Protein AF-A0A0D7X096-F1 (afdb_monomer)

Organism: NCBI:txid159743

Structure (mmCIF, N/CA/C/O backbone):
data_AF-A0A0D7X096-F1
#
_entry.id   AF-A0A0D7X096-F1
#
loop_
_atom_site.group_PDB
_atom_site.id
_atom_site.type_symbol
_atom_site.label_atom_id
_atom_site.label_alt_id
_atom_site.label_comp_id
_atom_site.label_asym_id
_atom_site.label_entity_id
_atom_site.label_seq_id
_atom_site.pdbx_PDB_ins_code
_atom_site.Cartn_x
_atom_site.Cartn_y
_atom_site.Cartn_z
_atom_site.occupancy
_atom_site.B_iso_or_equiv
_atom_site.auth_seq_id
_atom_site.auth_comp_id
_atom_site.auth_asym_id
_atom_site.auth_atom_id
_atom_site.pdbx_PDB_model_num
ATOM 1 N N . MET A 1 1 ? -15.284 18.972 19.816 1.00 86.69 1 MET A N 1
ATOM 2 C CA . MET A 1 1 ? -16.015 18.819 18.536 1.00 86.69 1 MET A CA 1
ATOM 3 C C . MET A 1 1 ? -15.522 17.644 17.684 1.00 86.69 1 MET A C 1
ATOM 5 O O . MET A 1 1 ? -16.320 16.753 17.426 1.00 86.69 1 MET A O 1
ATOM 9 N N . SER A 1 2 ? -14.241 17.548 17.297 1.00 97.88 2 SER A N 1
ATOM 10 C CA . SER A 1 2 ? -13.762 16.508 16.353 1.00 97.88 2 SER A CA 1
ATOM 11 C C . SER A 1 2 ? -14.000 15.056 16.800 1.00 97.88 2 SER A C 1
ATOM 13 O O . SER A 1 2 ? -14.391 14.222 15.991 1.00 97.88 2 SER A O 1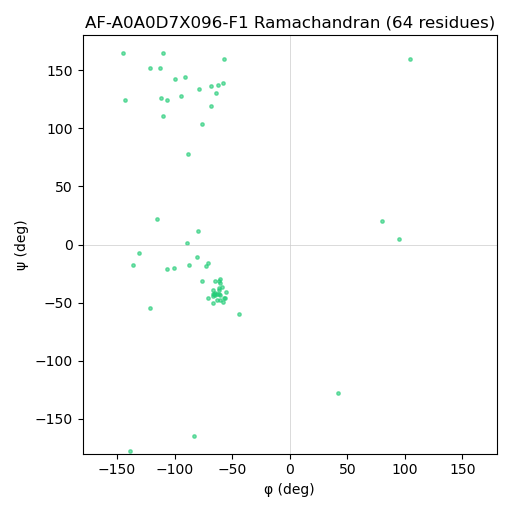
ATOM 15 N N . ARG A 1 3 ? -13.876 14.747 18.102 1.00 97.81 3 ARG A N 1
ATOM 16 C CA . ARG A 1 3 ? -14.174 13.401 18.651 1.00 97.81 3 ARG A CA 1
ATOM 17 C C . ARG A 1 3 ? -15.635 12.974 18.440 1.00 97.81 3 ARG A C 1
ATOM 19 O O . ARG A 1 3 ? -15.902 11.785 18.277 1.00 97.81 3 ARG A O 1
ATOM 26 N N . THR A 1 4 ? -16.571 13.926 18.433 1.00 97.88 4 THR A N 1
ATOM 27 C CA . THR A 1 4 ? -17.994 13.668 18.162 1.00 97.88 4 THR A CA 1
ATOM 28 C C . THR A 1 4 ? -18.182 13.227 16.715 1.00 97.88 4 THR A C 1
ATOM 30 O O . THR A 1 4 ? -18.749 12.162 16.477 1.00 97.88 4 THR A O 1
ATOM 33 N N . TYR A 1 5 ? -17.617 13.975 15.766 1.00 98.06 5 TYR A N 1
ATOM 34 C CA . TYR A 1 5 ? -17.683 13.635 14.345 1.00 98.06 5 TYR A CA 1
ATOM 35 C C . TYR A 1 5 ? -16.905 12.356 14.001 1.00 98.06 5 TYR A C 1
ATOM 37 O O . TYR A 1 5 ? -17.426 11.524 13.267 1.00 98.06 5 TYR A O 1
ATOM 45 N N . HIS A 1 6 ? -15.729 12.115 14.597 1.00 97.06 6 HIS A N 1
ATOM 46 C CA . HIS A 1 6 ? -14.989 10.855 14.414 1.00 97.06 6 HIS A CA 1
ATOM 47 C C . HIS A 1 6 ? -15.829 9.633 14.798 1.00 97.06 6 HIS A C 1
ATOM 49 O O . HIS A 1 6 ? -15.879 8.653 14.057 1.00 97.06 6 HIS A O 1
ATOM 55 N N . ARG A 1 7 ? -16.509 9.683 15.949 1.00 96.81 7 ARG A N 1
ATOM 56 C CA . ARG A 1 7 ? -17.381 8.592 16.397 1.00 96.81 7 ARG A CA 1
ATOM 57 C C . ARG A 1 7 ? -18.590 8.432 15.483 1.00 96.81 7 ARG A C 1
ATOM 59 O O . ARG A 1 7 ? -18.903 7.304 15.110 1.00 96.81 7 ARG A O 1
ATOM 66 N N . LEU A 1 8 ? -19.236 9.534 15.098 1.00 97.50 8 LEU A N 1
ATOM 67 C CA . LEU A 1 8 ? -20.374 9.501 14.180 1.00 97.50 8 LEU A CA 1
ATOM 68 C C . LEU A 1 8 ? -19.976 8.843 12.854 1.00 97.50 8 LEU A C 1
ATOM 70 O O . LEU A 1 8 ? -20.625 7.888 12.439 1.00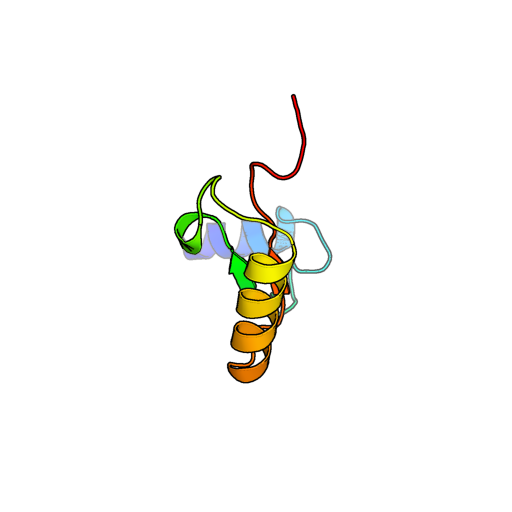 97.50 8 LEU A O 1
ATOM 74 N N . TYR A 1 9 ? -18.870 9.260 12.233 1.00 96.69 9 TYR A N 1
ATOM 75 C CA . TYR A 1 9 ? -18.453 8.700 10.949 1.00 96.69 9 TYR A CA 1
ATOM 76 C C . TYR A 1 9 ? -18.037 7.231 11.038 1.00 96.69 9 TYR A C 1
ATOM 78 O O . TYR A 1 9 ? -18.475 6.435 10.208 1.00 96.69 9 TYR A O 1
ATOM 86 N N . ARG A 1 10 ? -17.281 6.836 12.072 1.00 95.06 10 ARG A N 1
ATOM 87 C CA . ARG A 1 10 ? -16.862 5.434 12.252 1.00 95.06 10 ARG A CA 1
ATOM 88 C C . ARG A 1 10 ? -18.031 4.486 12.519 1.00 95.06 10 ARG A C 1
ATOM 90 O O . ARG A 1 10 ? -17.951 3.336 12.120 1.00 95.06 10 ARG A O 1
ATOM 97 N N . THR A 1 11 ? -19.102 4.950 13.167 1.00 95.06 11 THR A N 1
ATOM 98 C CA . THR A 1 11 ? -20.201 4.069 13.616 1.00 95.06 11 THR A CA 1
ATOM 99 C C . THR A 1 11 ? -21.493 4.191 12.810 1.00 95.06 11 THR A C 1
ATOM 101 O O . THR A 1 11 ? -22.304 3.266 12.839 1.00 95.06 11 THR A O 1
ATOM 104 N N . ARG A 1 12 ? -21.712 5.306 12.098 1.00 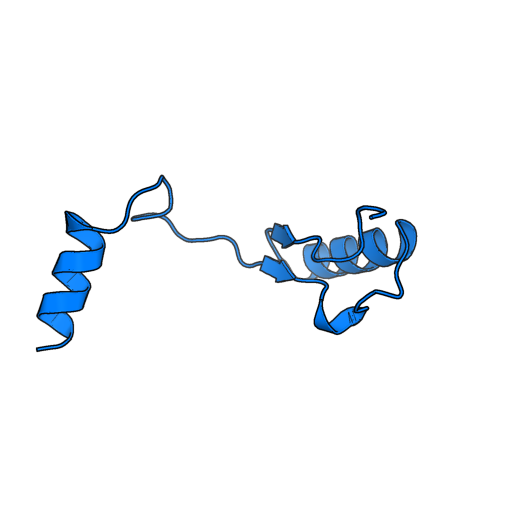96.31 12 ARG A N 1
ATOM 105 C CA . ARG A 1 12 ? -22.988 5.620 11.425 1.00 96.31 12 ARG A CA 1
ATOM 106 C C . ARG A 1 12 ? -22.866 6.056 9.959 1.00 96.31 12 ARG A C 1
ATOM 108 O O . ARG A 1 12 ? -23.904 6.194 9.324 1.00 96.31 12 ARG A O 1
ATOM 115 N N . LEU A 1 13 ? -21.661 6.272 9.416 1.00 96.44 13 LEU A N 1
ATOM 116 C CA . LEU A 1 13 ? -21.483 6.705 8.017 1.00 96.44 13 LEU A CA 1
ATOM 117 C C . LEU A 1 13 ? -20.641 5.731 7.187 1.00 96.44 13 LEU A C 1
ATOM 119 O O . LEU A 1 13 ? -21.084 5.289 6.127 1.00 96.44 13 LEU A O 1
ATOM 123 N N . SER A 1 14 ? -19.429 5.411 7.648 1.00 96.12 14 SER A N 1
ATOM 124 C CA . SER A 1 14 ? -18.502 4.545 6.918 1.00 96.12 14 SER A CA 1
ATOM 125 C C . SER A 1 14 ? -19.067 3.131 6.772 1.00 96.12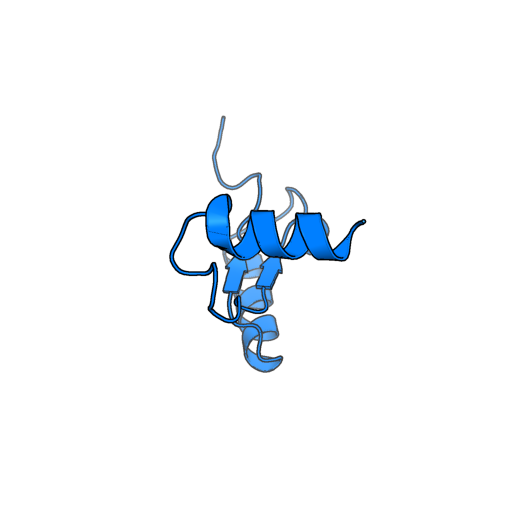 14 SER A C 1
ATOM 127 O O . SER A 1 14 ? -19.491 2.515 7.752 1.00 96.12 14 SER A O 1
ATOM 129 N N . ARG A 1 15 ? -19.048 2.615 5.539 1.00 94.00 15 ARG A N 1
ATOM 130 C CA . ARG A 1 15 ? -19.526 1.276 5.158 1.00 94.00 15 ARG A CA 1
ATOM 131 C C . ARG A 1 15 ? -18.346 0.367 4.787 1.00 94.00 15 ARG A C 1
ATOM 133 O O . ARG A 1 15 ? -17.252 0.858 4.523 1.00 94.00 15 ARG A O 1
ATOM 140 N N . GLY A 1 16 ? -18.591 -0.941 4.720 1.00 94.38 16 GLY A N 1
ATOM 141 C CA . GLY A 1 16 ? -17.624 -1.946 4.258 1.00 94.38 16 GLY A CA 1
ATOM 142 C C . GLY A 1 16 ? -17.002 -2.781 5.380 1.00 94.38 16 GLY A C 1
ATOM 143 O O . GLY A 1 16 ? -17.006 -2.385 6.545 1.00 94.38 16 GLY A O 1
ATOM 144 N N . GLY A 1 17 ? -16.462 -3.950 5.019 1.00 94.38 17 GLY A N 1
ATOM 145 C CA . GLY A 1 17 ? -15.925 -4.929 5.977 1.00 94.38 17 GLY A CA 1
ATOM 146 C C . GLY A 1 17 ? -14.768 -4.399 6.831 1.00 94.38 17 GLY A C 1
ATOM 147 O O . GLY A 1 17 ? -14.690 -4.701 8.016 1.00 94.38 17 GLY A O 1
ATOM 148 N N . PHE A 1 18 ? -13.940 -3.510 6.275 1.00 95.38 18 PHE A N 1
ATOM 149 C CA . PHE A 1 18 ? -12.794 -2.902 6.965 1.00 95.38 18 PHE A CA 1
ATOM 150 C C . PHE A 1 18 ? -13.149 -1.739 7.909 1.00 95.38 18 PHE A C 1
ATOM 152 O O . PHE A 1 18 ? -12.26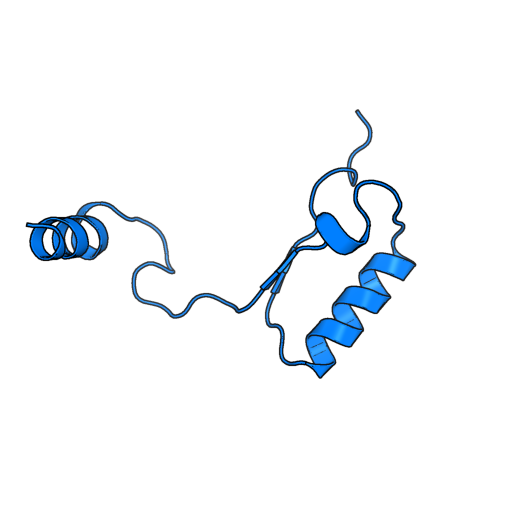1 -1.000 8.334 1.00 95.38 18 PHE A O 1
ATOM 159 N N . ARG A 1 19 ? -14.434 -1.509 8.220 1.00 95.25 19 ARG A N 1
ATOM 160 C CA . ARG A 1 19 ? -14.842 -0.427 9.135 1.00 95.25 19 ARG A CA 1
ATOM 161 C C . ARG A 1 19 ? -14.241 -0.605 10.532 1.00 95.25 19 ARG A C 1
ATOM 163 O O . ARG A 1 19 ? -13.675 0.345 11.071 1.00 95.25 19 ARG A O 1
ATOM 170 N N . ASP A 1 20 ? -14.356 -1.817 11.071 1.00 95.31 20 ASP A N 1
ATOM 171 C CA . ASP A 1 20 ? -13.916 -2.188 12.424 1.00 95.31 20 ASP A CA 1
ATOM 172 C C . ASP A 1 20 ? -12.785 -3.226 12.403 1.00 95.31 20 ASP A C 1
ATOM 174 O O . ASP A 1 20 ? -12.572 -3.941 13.377 1.00 95.31 20 ASP A O 1
ATOM 178 N N . GLN A 1 21 ? -12.065 -3.322 11.283 1.00 95.81 21 GLN A N 1
ATOM 179 C CA . GL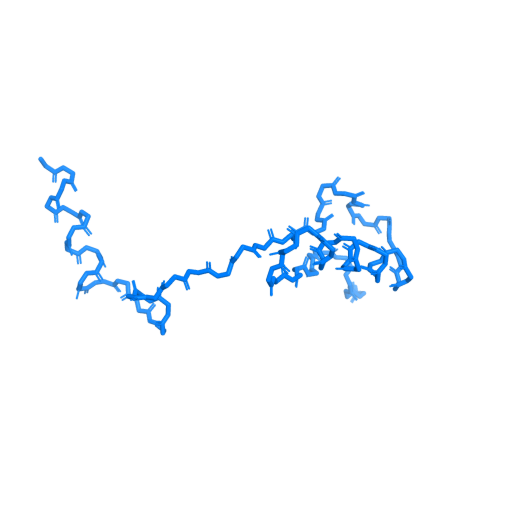N A 1 21 ? -10.942 -4.242 11.107 1.00 95.81 21 GLN A CA 1
ATOM 180 C C . GLN A 1 21 ? -9.674 -3.458 10.772 1.00 95.81 21 GLN A C 1
ATOM 182 O O . GLN A 1 21 ? -9.735 -2.371 10.188 1.00 95.81 21 GLN A O 1
ATOM 187 N N . VAL A 1 22 ? -8.522 -4.014 11.142 1.00 97.00 22 VAL A N 1
ATOM 188 C CA . VAL A 1 22 ? -7.222 -3.482 10.721 1.00 97.00 22 VAL A CA 1
ATOM 189 C C . VAL A 1 22 ? -7.135 -3.568 9.197 1.00 97.00 22 VAL A C 1
ATOM 191 O O . VAL A 1 22 ? -7.588 -4.537 8.591 1.00 97.00 22 VAL A O 1
ATOM 194 N N . ARG A 1 23 ? -6.615 -2.511 8.572 1.00 97.62 23 ARG A N 1
ATOM 195 C CA . ARG A 1 23 ? -6.422 -2.461 7.121 1.00 97.62 23 ARG A CA 1
ATOM 196 C C . ARG A 1 23 ? -5.029 -2.982 6.777 1.00 97.62 23 ARG A C 1
ATOM 198 O O . ARG A 1 23 ? -4.113 -2.648 7.527 1.00 97.62 23 ARG A O 1
ATOM 205 N N . PRO A 1 24 ? -4.872 -3.696 5.650 1.00 97.88 24 PRO A N 1
ATOM 206 C CA . PRO A 1 24 ? -3.568 -4.172 5.219 1.00 97.88 24 PRO A CA 1
ATOM 207 C C . PRO A 1 24 ? -2.574 -3.023 5.031 1.00 97.88 24 PRO A C 1
ATOM 209 O O . PRO A 1 24 ? -2.925 -1.980 4.464 1.00 97.88 24 PRO A O 1
ATOM 212 N N . VAL A 1 25 ? -1.331 -3.227 5.454 1.00 98.19 25 VAL A N 1
ATOM 213 C CA . VAL A 1 25 ? -0.193 -2.399 5.061 1.00 98.19 25 VAL A CA 1
ATOM 214 C C . VAL A 1 25 ? 0.068 -2.657 3.582 1.00 98.19 25 VAL A C 1
ATOM 216 O O . VAL A 1 25 ? 0.321 -3.790 3.175 1.00 98.19 25 VAL A O 1
ATOM 219 N N . LEU A 1 26 ? -0.027 -1.610 2.763 1.00 98.06 26 LEU A N 1
ATOM 220 C CA . LEU A 1 26 ? 0.074 -1.726 1.311 1.00 98.06 26 LEU A CA 1
ATOM 221 C C . LEU A 1 26 ? 1.330 -1.056 0.758 1.00 98.06 26 LEU A C 1
ATOM 223 O O . LEU A 1 26 ? 1.795 -0.056 1.302 1.00 98.06 26 LEU A O 1
ATOM 227 N N . ILE A 1 27 ? 1.811 -1.564 -0.375 1.00 97.69 27 ILE A N 1
ATOM 228 C CA . ILE A 1 27 ? 2.746 -0.868 -1.259 1.00 97.69 27 ILE A CA 1
ATOM 229 C C . ILE A 1 27 ? 2.034 -0.526 -2.566 1.00 97.69 27 ILE A C 1
ATOM 231 O O . ILE A 1 27 ? 1.436 -1.379 -3.225 1.00 97.69 27 ILE A O 1
ATOM 235 N N . LYS A 1 28 ? 2.083 0.752 -2.933 1.00 97.44 28 LYS A N 1
ATOM 236 C CA . LYS A 1 28 ? 1.504 1.282 -4.166 1.00 97.44 28 LYS A CA 1
ATOM 237 C C . LYS A 1 28 ? 2.638 1.604 -5.126 1.00 97.44 28 LYS A C 1
ATOM 239 O O . LYS A 1 28 ? 3.506 2.401 -4.787 1.00 97.44 28 LYS A O 1
ATOM 244 N N . LYS A 1 29 ? 2.627 1.043 -6.337 1.00 95.19 29 LYS A N 1
ATOM 245 C CA . LYS A 1 29 ? 3.785 1.196 -7.234 1.00 95.19 29 LYS A CA 1
ATOM 246 C C . LYS A 1 29 ? 3.978 2.605 -7.827 1.00 95.19 29 LYS A C 1
ATOM 248 O O . LYS A 1 29 ? 5.044 2.864 -8.369 1.00 95.19 29 LYS A O 1
ATOM 253 N N . TRP A 1 30 ? 2.966 3.481 -7.779 1.00 96.75 30 TRP A N 1
ATOM 254 C CA . TRP A 1 30 ? 2.900 4.728 -8.565 1.00 96.75 30 TRP A CA 1
ATOM 255 C C . TRP A 1 30 ? 4.207 5.533 -8.586 1.00 96.75 30 TRP A C 1
ATOM 257 O O . TRP A 1 30 ? 4.795 5.691 -9.646 1.00 96.75 30 TRP A O 1
ATOM 267 N N . GLU A 1 31 ? 4.721 5.965 -7.436 1.00 96.88 31 GLU A N 1
ATOM 268 C CA . GLU A 1 31 ? 5.956 6.764 -7.384 1.00 96.88 31 GLU A CA 1
ATOM 269 C C . GLU A 1 31 ? 7.227 5.952 -7.689 1.00 96.88 31 GLU A C 1
ATOM 271 O O . GLU A 1 31 ? 8.253 6.528 -8.038 1.00 96.88 31 GLU A O 1
ATOM 276 N N . ALA A 1 32 ? 7.173 4.618 -7.599 1.00 93.50 32 ALA A N 1
ATOM 277 C CA . ALA A 1 32 ? 8.318 3.745 -7.856 1.00 93.50 32 ALA A CA 1
ATOM 278 C C . ALA A 1 32 ? 8.626 3.593 -9.352 1.00 93.50 32 ALA A C 1
ATOM 280 O O . ALA A 1 32 ? 9.780 3.390 -9.729 1.00 93.50 32 ALA A O 1
ATOM 281 N N . THR A 1 33 ? 7.605 3.656 -10.211 1.00 95.44 33 THR A N 1
ATOM 282 C CA . THR A 1 33 ? 7.780 3.417 -11.654 1.00 95.44 33 THR A CA 1
ATOM 283 C C . THR A 1 33 ? 7.050 4.406 -12.552 1.00 95.44 33 THR A C 1
ATOM 285 O O . THR A 1 33 ? 7.348 4.461 -13.744 1.00 95.44 33 THR A O 1
ATOM 288 N N . TYR A 1 34 ? 6.069 5.148 -12.028 1.00 95.12 34 TYR A N 1
ATOM 289 C CA . TYR A 1 34 ? 5.030 5.805 -12.822 1.00 95.12 34 TYR A CA 1
ATOM 290 C C . TYR A 1 34 ? 4.547 4.845 -13.923 1.00 95.12 34 TYR A C 1
ATOM 292 O O . TYR A 1 34 ? 4.273 3.674 -13.639 1.00 95.12 34 TYR A O 1
ATOM 300 N N . PHE A 1 35 ? 4.539 5.296 -15.177 1.00 95.94 35 PHE A N 1
ATOM 301 C CA . PHE A 1 35 ? 4.173 4.505 -16.351 1.00 95.94 35 PHE A CA 1
ATOM 302 C C . PHE A 1 35 ? 5.295 3.596 -16.882 1.00 95.94 35 PHE A C 1
ATOM 304 O O . PHE A 1 35 ? 5.035 2.737 -17.718 1.00 95.94 35 PHE A O 1
ATOM 311 N N . ASN A 1 36 ? 6.539 3.743 -16.416 1.00 95.56 36 ASN A N 1
ATOM 312 C CA . ASN A 1 36 ? 7.674 2.963 -16.912 1.00 95.56 36 ASN A CA 1
ATOM 313 C C . ASN A 1 36 ? 7.831 1.645 -16.140 1.00 95.56 36 ASN A C 1
ATOM 315 O O . ASN A 1 36 ? 8.683 1.511 -15.258 1.00 95.56 36 ASN A O 1
ATOM 319 N N . PHE A 1 37 ? 6.989 0.665 -16.459 1.00 95.38 37 PHE A N 1
ATOM 320 C CA . PHE A 1 37 ? 7.022 -0.651 -15.832 1.00 95.38 37 PHE A CA 1
ATOM 321 C C . PHE A 1 37 ? 6.666 -1.771 -16.805 1.00 95.38 37 PHE A C 1
ATOM 323 O O . PHE A 1 37 ? 6.043 -1.567 -17.841 1.00 95.38 37 PHE A O 1
ATOM 330 N N . ASN A 1 38 ? 6.983 -2.992 -16.392 1.00 95.69 38 ASN A N 1
ATOM 331 C CA . ASN A 1 38 ? 6.489 -4.222 -16.991 1.00 95.69 38 ASN A CA 1
ATOM 332 C C . ASN A 1 38 ? 6.142 -5.230 -15.879 1.00 95.69 38 ASN A C 1
ATOM 334 O O . ASN A 1 38 ? 6.231 -4.912 -14.688 1.00 95.69 38 ASN A O 1
ATOM 338 N N . ALA A 1 39 ? 5.724 -6.436 -16.262 1.00 96.25 39 ALA A N 1
ATOM 339 C CA . ALA A 1 39 ? 5.342 -7.478 -15.313 1.00 96.25 39 ALA A CA 1
ATOM 340 C C . ALA A 1 39 ? 6.494 -7.897 -14.381 1.00 96.25 39 ALA A C 1
ATOM 342 O O . ALA A 1 39 ? 6.253 -8.125 -13.198 1.00 96.25 39 ALA A O 1
ATOM 343 N N . ASP A 1 40 ? 7.728 -7.964 -14.880 1.00 97.31 40 ASP A N 1
ATOM 344 C CA . ASP A 1 40 ? 8.877 -8.435 -14.097 1.00 97.31 40 ASP A CA 1
ATOM 345 C C . ASP A 1 40 ? 9.273 -7.424 -13.019 1.00 97.31 40 ASP A C 1
ATOM 347 O O . ASP A 1 40 ? 9.346 -7.777 -11.844 1.00 97.31 40 ASP A O 1
ATOM 351 N N . ARG A 1 41 ? 9.354 -6.137 -13.375 1.00 95.44 41 ARG A N 1
ATOM 352 C CA . ARG A 1 41 ? 9.539 -5.033 -12.417 1.00 95.44 41 ARG A CA 1
ATOM 353 C C . ARG A 1 41 ? 8.469 -5.023 -11.322 1.00 95.44 41 ARG A C 1
ATOM 355 O O . ARG A 1 41 ? 8.774 -4.765 -10.163 1.00 95.44 41 ARG A O 1
ATOM 362 N N . ILE A 1 42 ? 7.206 -5.285 -11.672 1.00 96.56 42 ILE A N 1
ATOM 363 C CA . ILE A 1 42 ? 6.115 -5.360 -10.686 1.00 96.56 42 ILE A CA 1
ATOM 364 C C . ILE A 1 42 ? 6.331 -6.532 -9.721 1.00 96.56 42 ILE A C 1
ATOM 366 O O . ILE A 1 42 ? 6.143 -6.364 -8.516 1.00 96.56 42 ILE A O 1
ATOM 370 N N . LYS A 1 43 ? 6.729 -7.702 -10.235 1.00 97.31 43 LYS A N 1
ATOM 371 C CA . LYS A 1 43 ? 7.002 -8.885 -9.409 1.00 97.31 43 LYS A CA 1
ATOM 372 C C . LYS A 1 43 ? 8.164 -8.645 -8.453 1.00 97.31 43 LYS A C 1
ATOM 374 O O . LYS A 1 43 ? 8.028 -8.973 -7.284 1.00 97.31 43 LYS A O 1
ATOM 379 N N . GLU A 1 44 ? 9.244 -8.017 -8.913 1.00 97.38 44 GLU A N 1
ATOM 380 C CA . GLU A 1 44 ? 10.388 -7.658 -8.062 1.00 97.38 44 GLU A CA 1
ATOM 381 C C . GLU A 1 44 ? 9.961 -6.775 -6.879 1.00 97.38 44 GLU A C 1
ATOM 383 O O . GLU A 1 44 ? 10.308 -7.062 -5.735 1.00 97.38 44 GLU A O 1
ATOM 388 N N . ILE A 1 45 ? 9.141 -5.745 -7.130 1.00 96.81 45 ILE A N 1
ATOM 389 C CA . ILE A 1 45 ? 8.623 -4.864 -6.070 1.00 96.81 45 ILE A CA 1
ATOM 390 C C . ILE A 1 45 ? 7.714 -5.638 -5.106 1.00 96.81 45 ILE A C 1
ATOM 392 O O . ILE A 1 45 ? 7.789 -5.437 -3.895 1.00 96.81 45 ILE A O 1
ATOM 396 N N . ALA A 1 46 ? 6.852 -6.518 -5.620 1.00 97.31 46 ALA A N 1
ATOM 397 C CA . ALA A 1 46 ? 5.962 -7.323 -4.788 1.00 97.31 46 ALA A CA 1
ATOM 398 C C . ALA A 1 46 ? 6.738 -8.318 -3.905 1.00 97.31 46 ALA A C 1
ATOM 400 O O . ALA A 1 46 ?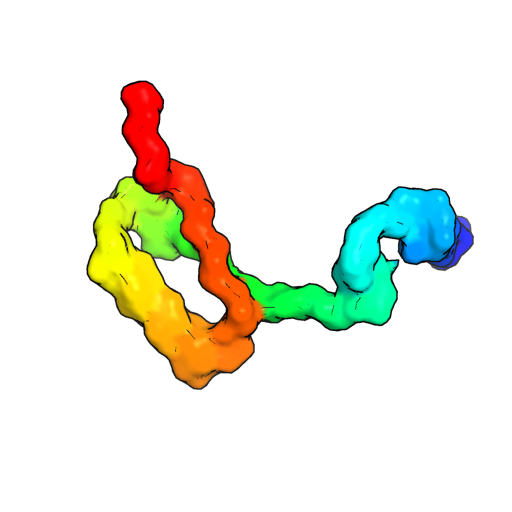 6.429 -8.436 -2.721 1.00 97.31 46 ALA A O 1
ATOM 401 N N . SER A 1 47 ? 7.765 -8.980 -4.449 1.00 97.88 47 SER A N 1
ATOM 402 C CA . SER A 1 47 ? 8.646 -9.887 -3.704 1.00 97.88 47 SER A CA 1
ATOM 403 C C . SER A 1 47 ? 9.428 -9.153 -2.616 1.00 97.88 47 SER A C 1
ATOM 405 O O . SER A 1 47 ? 9.391 -9.570 -1.462 1.00 97.88 47 SER A O 1
ATOM 407 N N . ALA A 1 48 ? 10.038 -8.008 -2.936 1.00 97.88 48 ALA A N 1
ATOM 408 C CA . ALA A 1 48 ? 10.713 -7.183 -1.933 1.00 97.88 48 ALA A CA 1
ATOM 409 C C . ALA A 1 48 ? 9.737 -6.684 -0.849 1.00 97.88 48 ALA A C 1
ATOM 411 O O . ALA A 1 48 ? 10.060 -6.669 0.335 1.00 97.88 48 ALA A O 1
ATOM 412 N N . GLY A 1 49 ? 8.510 -6.316 -1.232 1.00 97.69 49 GLY A N 1
ATOM 413 C CA . GLY A 1 49 ? 7.457 -5.953 -0.284 1.00 97.69 49 GLY A CA 1
ATOM 414 C C . GLY A 1 49 ? 7.095 -7.103 0.660 1.00 97.69 49 GLY A C 1
ATOM 415 O O . GLY A 1 49 ? 6.962 -6.880 1.862 1.00 97.69 49 GLY A O 1
ATOM 416 N N . GLN A 1 50 ? 6.983 -8.328 0.142 1.00 97.62 50 GLN A N 1
ATOM 417 C CA . GLN A 1 50 ? 6.712 -9.521 0.948 1.00 97.62 50 GLN A CA 1
ATOM 418 C C . GLN A 1 50 ? 7.815 -9.768 1.986 1.00 97.62 50 GLN A C 1
ATOM 420 O O . GLN A 1 50 ? 7.500 -10.036 3.145 1.00 97.62 50 GLN A O 1
ATOM 425 N N . GLU A 1 51 ? 9.088 -9.630 1.606 1.00 98.25 51 GLU A N 1
ATOM 426 C CA . GLU A 1 51 ? 10.232 -9.764 2.525 1.00 98.25 51 GLU A CA 1
ATOM 427 C C . GLU A 1 51 ? 10.192 -8.736 3.670 1.00 98.25 51 GLU A C 1
ATOM 429 O O . GLU A 1 51 ? 10.633 -9.023 4.782 1.00 98.25 51 GLU A O 1
ATOM 434 N N . LEU A 1 52 ? 9.609 -7.559 3.423 1.00 98.00 52 LEU A N 1
ATOM 435 C CA . LEU A 1 52 ? 9.422 -6.492 4.411 1.00 98.00 52 LEU A CA 1
ATOM 436 C C . LEU A 1 52 ? 8.104 -6.597 5.202 1.00 98.00 52 LEU A C 1
ATOM 438 O O . LEU A 1 52 ? 7.830 -5.741 6.044 1.00 98.00 52 LEU A O 1
ATOM 442 N N . GLY A 1 53 ? 7.281 -7.620 4.950 1.00 98.19 53 GLY A N 1
ATOM 443 C CA . GLY A 1 53 ? 5.999 -7.824 5.631 1.00 98.19 53 GLY A CA 1
ATOM 444 C C . GLY A 1 53 ? 4.843 -6.965 5.104 1.00 98.19 53 GLY A C 1
ATOM 445 O O . GLY A 1 53 ? 3.858 -6.772 5.813 1.00 98.19 53 GLY A O 1
ATOM 446 N N . ILE A 1 54 ? 4.939 -6.439 3.879 1.00 98.44 54 ILE A N 1
ATOM 447 C CA . ILE A 1 54 ? 3.817 -5.767 3.211 1.00 98.44 54 ILE A CA 1
ATOM 448 C C . ILE A 1 54 ? 2.727 -6.790 2.867 1.00 98.44 54 ILE A C 1
ATOM 450 O O . ILE A 1 54 ? 3.002 -7.870 2.350 1.00 98.44 54 ILE A O 1
ATOM 454 N N . GLU A 1 55 ? 1.470 -6.424 3.115 1.00 98.19 55 GLU A N 1
ATOM 455 C CA . GLU A 1 55 ? 0.316 -7.328 3.049 1.00 98.19 55 GLU A CA 1
ATOM 456 C C . GLU A 1 55 ? -0.490 -7.185 1.746 1.00 98.19 55 GLU A C 1
ATOM 458 O O . GLU A 1 55 ? -1.244 -8.085 1.377 1.00 98.19 55 GLU A O 1
ATOM 463 N N . LEU A 1 56 ? -0.360 -6.054 1.041 1.00 98.12 56 LEU A N 1
ATOM 464 C CA . LEU A 1 56 ? -1.118 -5.757 -0.178 1.00 98.12 56 LEU A CA 1
ATOM 465 C C . LEU A 1 56 ? -0.272 -5.005 -1.214 1.00 98.12 56 LEU A C 1
ATOM 467 O O . LEU A 1 56 ? 0.224 -3.911 -0.956 1.00 98.12 56 LEU A O 1
ATOM 471 N N . PHE A 1 57 ? -0.174 -5.549 -2.426 1.00 97.88 57 PHE A N 1
ATOM 472 C CA . PHE A 1 57 ? 0.394 -4.843 -3.575 1.00 97.88 57 PHE A CA 1
ATOM 473 C C . PHE A 1 57 ? -0.714 -4.162 -4.388 1.00 97.88 57 PHE A C 1
ATOM 475 O O . PHE A 1 57 ? -1.673 -4.813 -4.801 1.00 97.88 57 PHE A O 1
ATOM 482 N N . VAL A 1 58 ? -0.572 -2.861 -4.654 1.00 98.19 58 VAL A N 1
ATOM 483 C CA . VAL A 1 58 ? -1.511 -2.085 -5.477 1.00 98.19 58 VAL A CA 1
ATOM 484 C C . VAL A 1 58 ? -0.857 -1.717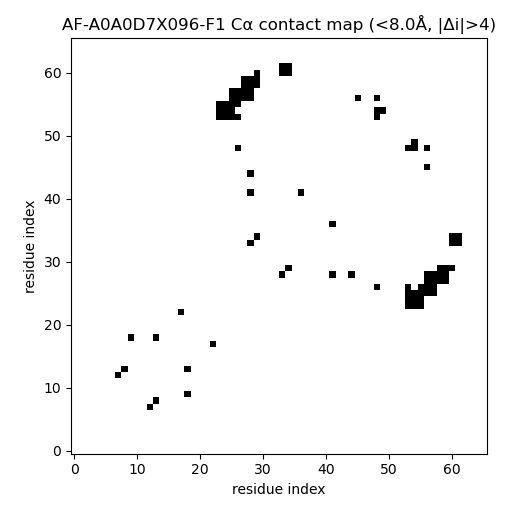 -6.809 1.0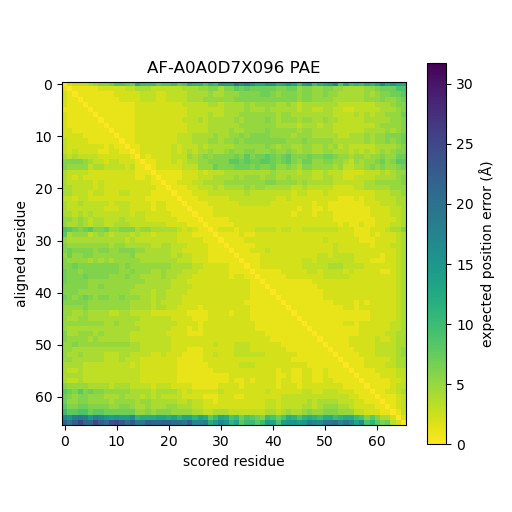0 98.19 58 VAL A C 1
ATOM 486 O O . VAL A 1 58 ? 0.054 -0.881 -6.870 1.00 98.19 58 VAL A O 1
ATOM 489 N N . LEU A 1 59 ? -1.360 -2.331 -7.885 1.00 97.00 59 LEU A N 1
ATOM 490 C CA . LEU A 1 59 ? -1.048 -1.960 -9.263 1.00 97.00 59 LEU A CA 1
ATOM 491 C C . LEU A 1 59 ? -1.824 -0.691 -9.630 1.00 97.00 59 LEU A C 1
ATOM 493 O O . LEU A 1 59 ? -3.031 -0.742 -9.846 1.00 97.00 59 LEU A O 1
ATOM 497 N N . ASP A 1 60 ? -1.117 0.437 -9.656 1.00 96.44 60 ASP A N 1
ATOM 498 C CA . ASP A 1 60 ? -1.692 1.726 -10.047 1.00 96.44 60 ASP A CA 1
ATOM 499 C C . ASP A 1 60 ? -1.721 1.913 -11.574 1.00 96.44 60 ASP A C 1
ATOM 501 O O . ASP A 1 60 ? -1.566 0.942 -12.317 1.00 96.44 60 ASP A O 1
ATOM 505 N N . ASP A 1 61 ? -1.931 3.147 -12.032 1.00 95.81 61 ASP A N 1
ATOM 506 C CA . ASP A 1 61 ? -2.236 3.487 -13.420 1.00 95.81 61 ASP A CA 1
ATOM 507 C C . ASP A 1 61 ? -1.190 3.004 -14.454 1.00 95.81 61 ASP A C 1
ATOM 509 O O . ASP A 1 61 ? -0.032 2.711 -14.135 1.00 95.81 61 ASP A O 1
ATOM 513 N N . GLY A 1 62 ? -1.618 2.907 -15.716 1.00 93.50 62 GLY A N 1
ATOM 514 C CA . GLY A 1 62 ? -0.798 2.500 -16.863 1.00 93.50 62 GLY A CA 1
ATOM 515 C C . GLY A 1 62 ? -0.853 1.017 -17.235 1.00 93.50 62 GLY A C 1
ATOM 516 O O . GLY A 1 62 ? -0.093 0.583 -18.096 1.00 93.50 62 GLY A O 1
ATOM 517 N N . TRP A 1 63 ? -1.692 0.207 -16.576 1.00 94.19 63 TRP A N 1
ATOM 518 C CA . TRP A 1 63 ? -1.808 -1.233 -16.868 1.00 94.19 63 TRP A CA 1
ATOM 519 C C . TRP A 1 63 ? -2.822 -1.560 -17.975 1.00 94.19 63 TRP A C 1
ATOM 521 O O . TRP A 1 63 ? -2.773 -2.653 -18.535 1.00 94.19 63 TRP A O 1
ATOM 531 N N . LEU A 1 64 ? -3.722 -0.627 -18.292 1.00 92.25 64 LEU A N 1
ATOM 532 C CA . LEU A 1 64 ? -4.617 -0.698 -19.444 1.00 92.25 64 LEU A CA 1
ATOM 533 C C . LEU A 1 64 ? -4.068 0.161 -20.581 1.00 92.25 64 LEU A C 1
ATOM 535 O O . LEU A 1 64 ? -3.553 1.254 -20.351 1.00 92.25 64 LEU A O 1
ATOM 539 N N . SER A 1 65 ? -4.230 -0.320 -21.809 1.00 81.38 65 SER A N 1
ATOM 540 C CA . SER A 1 65 ? -4.139 0.525 -22.998 1.00 81.38 65 SER A CA 1
ATOM 541 C C . SER A 1 65 ? -5.454 1.294 -23.153 1.00 81.38 65 SER A C 1
ATOM 543 O O . SER A 1 65 ? -6.522 0.703 -22.979 1.00 81.38 65 SER A O 1
ATOM 545 N N . GLY A 1 66 ? -5.364 2.599 -23.419 1.00 63.31 66 GLY A N 1
ATOM 546 C CA . GLY A 1 66 ? -6.508 3.426 -23.820 1.00 63.31 66 GLY A CA 1
ATOM 547 C C . GLY A 1 66 ? -6.893 3.219 -25.277 1.00 63.31 66 GLY A C 1
ATOM 548 O O . GLY A 1 66 ? -6.024 2.755 -26.051 1.00 63.31 66 GLY A O 1
#

Solvent-accessible surface area (backbone atoms only — not comparable to full-atom values): 4247 Å² total; per-residue (Å²): 113,68,71,60,54,53,51,45,39,64,75,76,63,62,74,67,86,62,62,90,42,88,74,73,53,64,49,65,44,45,89,81,39,54,73,71,70,54,72,65,62,52,49,53,53,48,52,56,34,47,78,73,67,44,68,37,79,41,86,52,77,72,83,66,86,132

Foldseek 3Di:
DVVVVVCCCLPPNDDDPCSPPDDFQEDECCVVANQNDDPVRLVVVVVVCVVVVGDYYHDDPNPDDD

Radius of gyration: 16.91 Å; Cα contacts (8 Å, |Δi|>4): 46; chains: 1; bounding box: 34×29×42 Å

Mean predicted aligned error: 3.37 Å

Sequence (66 aa):
MSRTYHRLYRTRLSRGGFRDQVRPVLIKKWEATYFNFNADRIKEIASAGQELGIELFVLDDGWLSG

InterPro domains:
  IPR002252 Glycoside hydrolase family 36 [PR00743] (24-38)
  IPR002252 Glycoside hydrolase family 36 [PR00743] (52-66)
  IPR013785 Aldolase-type TIM barrel [G3DSA:3.20.20.70] (4-66)
  IPR017853 Glycoside hydrolase superfamily [SSF51445] (13-64)

Nearest PDB structures (foldseek):
  4fnq-assembly1_A  TM=9.364E-01  e=1.316E-05  Geobacillus stearothermophilus
  4fnr-assembly1_D  TM=9.788E-01  e=5.256E-05  Geobacillus stearothermophilus
  4fnt-assembly1_C  TM=9.613E-01  e=3.985E-05  Geobacillus stearothermophilus
  2yfn-assembly1_A  TM=9.800E-01  e=1.458E-03  Mediterraneibacter gnavus E1
  6phu-assembly1_A  TM=9.599E-01  e=4.118E-03  Streptococcus pneumoniae TIGR4

Secondary structure (DSSP, 8-state):
-HHHHHHHIIIII--SGGGSSPPPPEEE-HHHHTT---HHHHHHHHHHHHHTT--EEE--SSSS--

pLDDT: mean 95.66, std 4.78, range [63.31, 98.44]